Protein AF-A0A9D8IIG0-F1 (afdb_monomer)

Structure (mmCIF, N/CA/C/O backbone):
data_AF-A0A9D8IIG0-F1
#
_entry.id   AF-A0A9D8IIG0-F1
#
loop_
_atom_site.group_PDB
_atom_site.id
_atom_site.type_symbol
_atom_site.label_atom_id
_atom_site.label_alt_id
_atom_site.label_comp_id
_atom_site.label_asym_id
_atom_site.label_entity_id
_atom_site.label_seq_id
_atom_site.pdbx_PDB_ins_code
_atom_site.Cartn_x
_atom_site.Cartn_y
_atom_site.Cartn_z
_atom_site.occupancy
_atom_site.B_iso_or_equiv
_atom_site.auth_seq_id
_atom_site.auth_comp_id
_atom_site.auth_asym_id
_atom_site.auth_atom_id
_atom_site.pdbx_PDB_model_num
ATOM 1 N N . MET A 1 1 ? -0.097 -5.311 26.019 1.00 43.50 1 MET A N 1
ATOM 2 C CA . MET A 1 1 ? -1.099 -5.221 24.934 1.00 43.50 1 MET A CA 1
ATOM 3 C C . MET A 1 1 ? -0.364 -5.324 23.605 1.00 43.50 1 MET A C 1
ATOM 5 O O . MET A 1 1 ? 0.384 -4.412 23.278 1.00 43.50 1 MET A O 1
ATOM 9 N N . LEU A 1 2 ? -0.467 -6.459 22.910 1.00 37.06 2 LEU A N 1
ATOM 10 C CA . LEU A 1 2 ? 0.211 -6.692 21.628 1.00 37.06 2 LEU A CA 1
ATOM 11 C C . LEU A 1 2 ? -0.605 -6.061 20.489 1.00 37.06 2 LEU A C 1
ATOM 13 O O . LEU A 1 2 ? -1.814 -6.270 20.408 1.00 37.06 2 LEU A O 1
ATOM 17 N N . LYS A 1 3 ? 0.049 -5.238 19.661 1.00 46.16 3 LYS A N 1
ATOM 18 C CA . LYS A 1 3 ? -0.564 -4.515 18.537 1.00 46.16 3 LYS A CA 1
ATOM 19 C C . LYS A 1 3 ? -0.773 -5.467 17.354 1.00 46.16 3 LYS A C 1
ATOM 21 O O . LYS A 1 3 ? 0.130 -6.226 17.017 1.00 46.16 3 LYS A O 1
ATOM 26 N N . LYS A 1 4 ? -1.965 -5.410 16.753 1.00 42.19 4 LYS A N 1
ATOM 27 C CA . LYS A 1 4 ? -2.353 -6.145 15.539 1.00 42.19 4 LYS A CA 1
ATOM 28 C C . LYS A 1 4 ? -1.383 -5.807 14.398 1.00 42.19 4 LYS A C 1
ATOM 30 O O . LYS A 1 4 ? -1.201 -4.631 14.098 1.00 42.19 4 LYS A O 1
ATOM 35 N N . ALA A 1 5 ? -0.783 -6.826 13.791 1.00 42.88 5 ALA A N 1
ATOM 36 C CA . ALA A 1 5 ? -0.109 -6.711 12.503 1.00 42.88 5 ALA A CA 1
ATOM 37 C C . ALA A 1 5 ? -1.149 -6.975 11.406 1.00 42.88 5 ALA A C 1
ATOM 39 O O . ALA A 1 5 ? -1.900 -7.946 11.501 1.00 42.88 5 ALA A O 1
ATOM 40 N N . GLU A 1 6 ? -1.228 -6.098 10.411 1.00 53.78 6 GLU A N 1
ATOM 41 C CA . GLU A 1 6 ? -2.047 -6.310 9.217 1.00 53.78 6 GLU A CA 1
ATOM 42 C C . GLU A 1 6 ? -1.126 -6.693 8.053 1.00 53.78 6 GLU A C 1
ATOM 44 O O . GLU A 1 6 ? -0.113 -6.030 7.817 1.00 53.78 6 GLU A O 1
ATOM 49 N N . SER A 1 7 ? -1.463 -7.787 7.368 1.00 45.12 7 SER A N 1
ATOM 50 C CA . SER A 1 7 ? -0.732 -8.311 6.209 1.00 45.12 7 SER A CA 1
ATOM 51 C C . SER A 1 7 ? -1.312 -7.742 4.913 1.00 45.12 7 SER A C 1
ATOM 53 O O . SER A 1 7 ? -2.529 -7.578 4.794 1.00 45.12 7 SER A O 1
ATOM 55 N N . PHE A 1 8 ? -0.458 -7.456 3.926 1.00 49.72 8 PHE A N 1
ATOM 56 C CA . PHE A 1 8 ? -0.874 -6.934 2.618 1.00 49.72 8 PHE A CA 1
ATOM 57 C C . PHE A 1 8 ? -0.332 -7.790 1.467 1.00 49.72 8 PHE A C 1
ATOM 59 O O . PHE A 1 8 ? 0.802 -8.264 1.528 1.00 49.72 8 PHE A O 1
ATOM 66 N N . HIS A 1 9 ? -1.135 -7.930 0.403 1.00 44.50 9 HIS A N 1
ATOM 67 C CA . HIS A 1 9 ? -0.810 -8.714 -0.794 1.00 44.50 9 HIS A CA 1
ATOM 68 C C . HIS A 1 9 ? -0.400 -7.816 -1.971 1.00 44.50 9 HIS A C 1
ATOM 70 O O . HIS A 1 9 ? -1.088 -6.846 -2.310 1.00 44.50 9 HIS A O 1
ATOM 76 N N . LEU A 1 10 ? 0.710 -8.168 -2.617 1.00 44.72 10 LEU A N 1
ATOM 77 C CA . LEU A 1 10 ? 1.241 -7.549 -3.829 1.00 44.72 10 LEU A CA 1
ATOM 78 C C . LEU A 1 10 ? 1.447 -8.645 -4.888 1.00 44.72 10 LEU A C 1
ATOM 80 O O . LEU A 1 10 ? 2.152 -9.603 -4.612 1.00 44.72 10 LEU A O 1
ATOM 84 N N . GLU A 1 11 ? 0.850 -8.520 -6.081 1.00 44.06 11 GLU A N 1
ATOM 85 C CA . GLU A 1 11 ? 0.904 -9.569 -7.124 1.00 44.06 11 GLU A CA 1
ATOM 86 C C . GLU A 1 11 ? 1.516 -9.081 -8.446 1.00 44.06 11 GLU A C 1
ATOM 88 O O . GLU A 1 11 ? 0.812 -8.484 -9.255 1.00 44.06 11 GLU A O 1
ATOM 93 N N . CYS A 1 12 ? 2.780 -9.361 -8.741 1.00 42.41 12 CYS A N 1
ATOM 94 C CA . CYS A 1 12 ? 3.235 -9.413 -10.13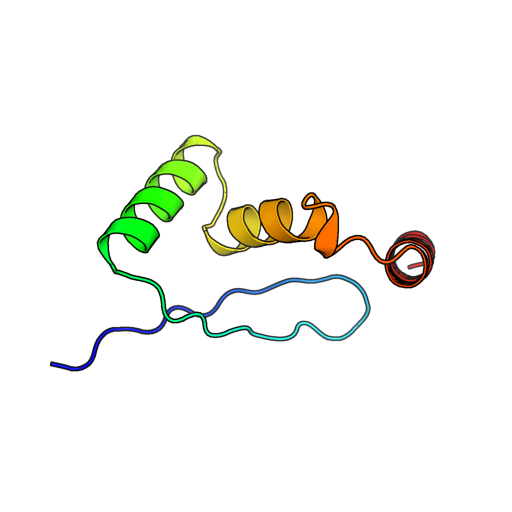6 1.00 42.41 12 CYS A CA 1
ATOM 95 C C . CYS A 1 12 ? 4.316 -10.492 -10.258 1.00 42.41 12 CYS A C 1
ATOM 97 O O . CYS A 1 12 ? 5.278 -10.450 -9.496 1.00 42.41 12 CYS A O 1
ATOM 99 N N . GLY A 1 13 ? 4.100 -11.463 -11.158 1.00 48.09 13 GLY A N 1
ATOM 100 C CA . GLY A 1 13 ? 4.986 -12.609 -11.402 1.00 48.09 13 GLY A CA 1
ATOM 101 C C . GLY A 1 13 ? 4.923 -13.700 -10.325 1.00 48.09 13 GLY A C 1
ATOM 102 O O . GLY A 1 13 ? 5.648 -13.619 -9.349 1.00 48.09 13 GLY A O 1
ATOM 103 N N . ALA A 1 14 ? 4.049 -14.697 -10.520 1.00 47.84 14 ALA A N 1
ATOM 104 C CA . ALA A 1 14 ? 3.932 -16.035 -9.894 1.00 47.84 14 ALA A CA 1
ATOM 105 C C . ALA A 1 14 ? 4.119 -16.272 -8.367 1.00 47.84 14 ALA A C 1
ATOM 107 O O . ALA A 1 14 ? 3.674 -17.315 -7.896 1.00 47.84 14 ALA A O 1
ATOM 108 N N . GLU A 1 15 ? 4.654 -15.354 -7.563 1.00 54.88 15 GLU A N 1
ATOM 109 C CA . GLU A 1 15 ? 4.718 -15.472 -6.104 1.00 54.88 15 GLU A CA 1
ATOM 110 C C . GLU A 1 15 ? 4.196 -14.202 -5.431 1.00 54.88 15 GLU A C 1
ATOM 112 O O . GLU A 1 15 ? 4.841 -13.154 -5.369 1.00 54.88 15 GLU A O 1
ATOM 117 N N . VAL A 1 16 ? 2.988 -14.308 -4.879 1.00 63.31 16 VAL A N 1
ATOM 118 C CA . VAL A 1 16 ? 2.431 -13.290 -3.990 1.00 63.31 16 VAL A CA 1
ATOM 119 C C . VAL A 1 16 ? 3.168 -13.384 -2.662 1.00 63.31 16 VAL A C 1
ATOM 121 O O . VAL A 1 16 ? 2.864 -14.237 -1.830 1.00 63.31 16 VAL A O 1
ATOM 124 N N . THR A 1 17 ? 4.151 -12.512 -2.454 1.00 67.94 17 THR A N 1
ATOM 125 C CA . THR A 1 17 ? 4.838 -12.426 -1.162 1.00 67.94 17 THR A CA 1
ATOM 126 C C . THR A 1 17 ? 4.011 -11.583 -0.198 1.00 67.94 17 THR A C 1
ATOM 128 O O . THR A 1 17 ? 3.774 -10.394 -0.432 1.00 67.94 17 THR A O 1
ATOM 131 N N . GLU A 1 18 ? 3.572 -12.188 0.904 1.00 71.12 18 GLU A N 1
ATOM 132 C CA . GLU A 1 18 ? 2.961 -11.445 2.003 1.00 71.12 18 GLU A CA 1
ATOM 133 C C . GLU A 1 18 ? 4.015 -10.612 2.735 1.00 71.12 18 GLU A C 1
ATOM 135 O O . GLU A 1 18 ? 5.032 -11.125 3.204 1.00 71.12 18 GLU A O 1
ATOM 140 N N . LEU A 1 19 ? 3.746 -9.313 2.878 1.00 75.06 19 LEU A N 1
ATOM 141 C CA . LEU A 1 19 ? 4.596 -8.403 3.640 1.00 75.06 19 LEU A CA 1
ATOM 142 C C . LEU A 1 19 ? 3.878 -7.967 4.917 1.00 75.06 19 LEU A C 1
ATOM 144 O O . LEU A 1 19 ? 2.797 -7.377 4.876 1.00 75.06 19 LEU A O 1
ATOM 148 N N . SER A 1 20 ? 4.515 -8.228 6.059 1.00 79.62 20 SER A N 1
ATOM 149 C CA . SER A 1 20 ? 4.098 -7.704 7.361 1.00 79.62 20 SER A CA 1
ATOM 150 C C . SER A 1 20 ? 4.851 -6.410 7.656 1.00 79.62 20 SER A C 1
ATOM 152 O O . SER A 1 20 ? 6.061 -6.424 7.880 1.00 79.62 20 SER A O 1
ATOM 154 N N . LEU A 1 21 ? 4.139 -5.283 7.666 1.00 82.25 21 LEU A N 1
ATOM 155 C CA . LEU A 1 21 ? 4.728 -3.968 7.921 1.00 82.25 21 LEU A CA 1
ATOM 156 C C . LEU A 1 21 ? 4.361 -3.479 9.321 1.00 82.25 21 LEU A C 1
ATOM 158 O O . LEU A 1 21 ? 3.189 -3.328 9.662 1.00 82.25 21 LEU A O 1
ATOM 162 N N . LEU A 1 22 ? 5.377 -3.170 10.125 1.00 87.81 22 LEU A N 1
ATOM 163 C CA . LEU A 1 22 ? 5.184 -2.473 11.391 1.00 87.81 22 LEU A CA 1
ATOM 164 C C . LEU A 1 22 ? 5.185 -0.971 11.137 1.00 87.81 22 LEU A C 1
ATOM 166 O O . LEU A 1 22 ? 6.226 -0.364 10.894 1.00 87.81 22 LEU A O 1
ATOM 170 N N . VAL A 1 23 ? 4.004 -0.370 11.220 1.00 86.75 23 VAL A N 1
ATOM 171 C CA . VAL A 1 23 ? 3.817 1.073 11.065 1.00 86.75 23 VAL A CA 1
ATOM 172 C C . VAL A 1 23 ? 3.197 1.681 12.324 1.00 86.75 23 VAL A C 1
ATOM 174 O O . VAL A 1 23 ? 2.406 1.031 13.014 1.00 86.75 23 VAL A O 1
ATOM 177 N N . PRO A 1 24 ? 3.525 2.942 12.658 1.00 94.69 24 PRO A N 1
ATOM 178 C CA . PRO A 1 24 ? 2.817 3.680 13.692 1.00 94.69 24 PRO A CA 1
ATOM 179 C C . PRO A 1 24 ? 1.310 3.710 13.418 1.00 94.69 24 PRO A C 1
ATOM 181 O O . PRO A 1 24 ? 0.875 4.024 12.312 1.00 94.69 24 PRO A O 1
ATOM 184 N N . GLN A 1 25 ? 0.506 3.454 14.451 1.00 91.12 25 GLN A N 1
ATOM 185 C CA . GLN A 1 25 ? -0.951 3.335 14.327 1.00 91.12 25 GLN A CA 1
ATOM 186 C C . GLN A 1 25 ? -1.598 4.551 13.644 1.00 91.12 25 GLN A C 1
ATOM 188 O O . GLN A 1 25 ? -2.390 4.392 12.722 1.00 91.12 25 GLN A O 1
ATOM 193 N N . ALA A 1 26 ? -1.207 5.770 14.030 1.00 93.50 26 ALA A N 1
ATOM 194 C CA . ALA A 1 26 ? -1.742 6.990 13.425 1.00 93.50 26 ALA A CA 1
ATOM 195 C C . ALA A 1 26 ? -1.482 7.070 11.906 1.00 93.50 26 ALA A C 1
ATOM 197 O O . ALA A 1 26 ? -2.293 7.621 11.160 1.00 93.50 26 ALA A O 1
ATOM 198 N N . GLN A 1 27 ? -0.364 6.506 11.435 1.00 92.94 27 GLN A N 1
ATOM 199 C CA . GLN A 1 27 ? -0.035 6.446 10.012 1.00 92.94 27 GLN A CA 1
ATOM 200 C C . GLN A 1 27 ? -0.863 5.373 9.299 1.00 92.94 27 GLN A C 1
ATOM 202 O O . GLN A 1 27 ? -1.385 5.653 8.222 1.00 92.94 27 GLN A O 1
ATOM 207 N N . ALA A 1 28 ? -1.051 4.198 9.911 1.00 91.75 28 ALA A N 1
ATOM 208 C CA . ALA A 1 28 ? -1.927 3.150 9.379 1.00 91.75 28 ALA A CA 1
ATOM 209 C C . ALA A 1 28 ? -3.360 3.670 9.176 1.00 91.75 28 ALA A C 1
ATOM 211 O O . ALA A 1 28 ? -3.884 3.629 8.066 1.00 91.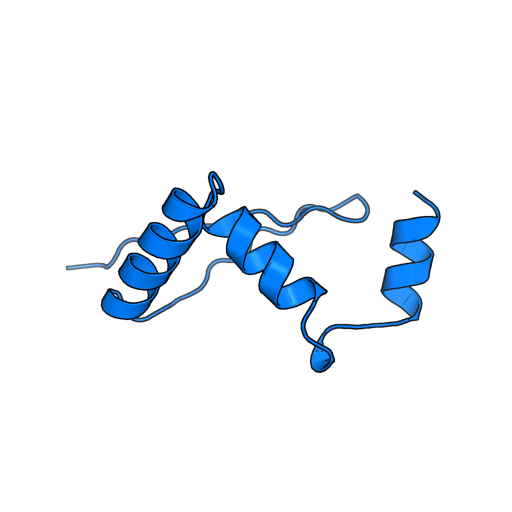75 28 ALA A O 1
ATOM 212 N N . GLU A 1 29 ? -3.939 4.301 10.202 1.00 94.75 29 GLU A N 1
ATOM 213 C CA . GLU A 1 29 ? -5.288 4.877 10.140 1.00 94.75 29 GLU A CA 1
ATOM 214 C C . GLU A 1 29 ? -5.409 5.970 9.066 1.00 94.75 29 GLU A C 1
ATOM 216 O O . GLU A 1 29 ? -6.414 6.082 8.357 1.00 94.75 29 GLU A O 1
ATOM 221 N N . MET A 1 30 ? -4.380 6.810 8.922 1.00 95.81 30 MET A N 1
ATOM 222 C CA . MET A 1 30 ? -4.332 7.819 7.867 1.00 95.81 30 MET A CA 1
ATOM 223 C C . MET A 1 30 ? -4.329 7.179 6.473 1.00 95.81 30 MET A C 1
ATOM 225 O O . MET A 1 30 ? -5.072 7.632 5.594 1.00 95.81 30 MET A O 1
ATOM 229 N N . LEU A 1 31 ? -3.505 6.151 6.265 1.00 93.81 31 LEU A N 1
ATOM 230 C CA . LEU A 1 31 ? -3.390 5.453 4.988 1.00 93.81 31 LEU A CA 1
ATOM 231 C C . LEU A 1 31 ? -4.674 4.692 4.652 1.00 93.81 31 LEU A C 1
ATOM 233 O O . LEU A 1 31 ? -5.148 4.798 3.524 1.00 93.81 31 LEU A O 1
ATOM 237 N N . GLU A 1 32 ? -5.304 4.032 5.624 1.00 95.25 32 GLU A N 1
ATOM 238 C CA . GLU A 1 32 ? -6.615 3.403 5.447 1.00 95.25 32 GLU A CA 1
ATOM 239 C C . GLU A 1 32 ? -7.679 4.410 5.009 1.00 95.25 32 GLU A C 1
ATOM 241 O O . GLU A 1 32 ? -8.397 4.179 4.035 1.00 95.25 32 GLU A O 1
ATOM 246 N N . ARG A 1 33 ? -7.778 5.560 5.691 1.00 97.12 33 ARG A N 1
ATOM 247 C CA . ARG A 1 33 ? -8.726 6.620 5.307 1.00 97.12 33 ARG A CA 1
ATOM 248 C C . ARG A 1 33 ? -8.467 7.118 3.890 1.00 97.12 33 ARG A C 1
ATOM 250 O O . ARG A 1 33 ? -9.406 7.444 3.165 1.00 97.12 33 ARG A O 1
ATOM 257 N N . LYS A 1 34 ? -7.201 7.207 3.480 1.00 96.19 34 L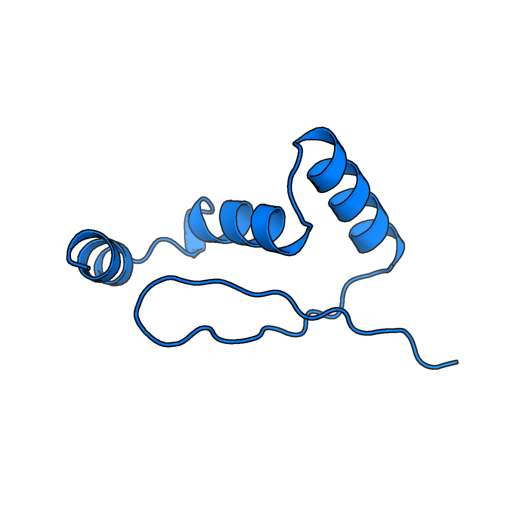YS A N 1
ATOM 258 C CA . LYS A 1 34 ? -6.837 7.577 2.109 1.00 96.19 34 LYS A CA 1
ATOM 259 C C . LYS A 1 34 ? -7.251 6.490 1.117 1.00 96.19 34 LYS A C 1
ATOM 261 O O . LYS A 1 34 ? -7.886 6.825 0.125 1.00 96.19 34 LYS A O 1
ATOM 266 N N . ALA A 1 35 ? -6.971 5.223 1.405 1.00 95.19 35 ALA A N 1
ATOM 267 C CA . ALA A 1 35 ? -7.334 4.098 0.548 1.00 95.19 35 ALA A CA 1
ATOM 268 C C . ALA A 1 35 ? -8.854 4.030 0.326 1.00 95.19 35 ALA A C 1
ATOM 270 O O . ALA A 1 35 ? -9.310 4.031 -0.818 1.00 95.19 35 ALA A O 1
ATOM 271 N N . ARG A 1 36 ? -9.643 4.128 1.407 1.00 96.12 36 ARG A N 1
ATOM 272 C CA . ARG A 1 36 ? -11.115 4.122 1.346 1.00 96.12 36 ARG A CA 1
ATOM 273 C C . ARG A 1 36 ? -11.678 5.264 0.498 1.00 96.12 36 ARG A C 1
ATOM 275 O O . ARG A 1 36 ? -12.587 5.032 -0.290 1.00 96.12 36 ARG A O 1
ATOM 282 N N . ARG A 1 37 ? -11.113 6.478 0.592 1.00 96.81 37 ARG A N 1
ATOM 283 C CA . ARG A 1 37 ? -11.518 7.624 -0.254 1.00 96.81 37 ARG A CA 1
ATOM 284 C C . ARG A 1 37 ? -11.311 7.382 -1.750 1.00 96.81 37 ARG A C 1
ATOM 286 O O . ARG A 1 37 ? -11.976 8.023 -2.554 1.00 96.81 37 ARG A O 1
ATOM 293 N N . HIS A 1 38 ? -10.409 6.477 -2.114 1.00 93.62 38 HIS A N 1
ATOM 294 C 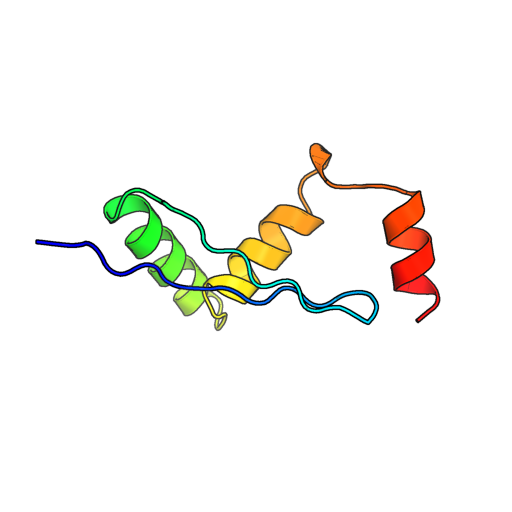CA . HIS A 1 38 ? -10.133 6.099 -3.498 1.00 93.62 38 HIS A CA 1
ATOM 295 C C . HIS A 1 38 ? -10.761 4.753 -3.895 1.00 93.62 38 HIS A C 1
ATOM 297 O O . HIS A 1 38 ? -10.451 4.250 -4.971 1.00 93.62 38 HIS A O 1
ATOM 303 N N . GLY A 1 39 ? -11.620 4.163 -3.052 1.00 95.44 39 GLY A N 1
ATOM 304 C CA . GLY A 1 39 ? -12.232 2.857 -3.319 1.00 95.44 39 GLY A CA 1
ATOM 305 C C . GLY A 1 39 ? -11.230 1.698 -3.328 1.00 95.44 39 GLY A C 1
ATOM 306 O O . GLY A 1 39 ? -11.459 0.697 -3.997 1.00 95.44 39 GLY A O 1
ATOM 307 N N . MET A 1 40 ? -10.106 1.841 -2.622 1.00 92.00 40 MET A N 1
ATOM 308 C CA . MET A 1 40 ? -9.024 0.856 -2.562 1.00 92.00 40 MET A CA 1
ATOM 309 C C . MET A 1 40 ? -8.891 0.269 -1.159 1.00 92.00 40 MET A C 1
ATOM 311 O O . MET A 1 40 ? -9.193 0.920 -0.155 1.00 92.00 40 MET A O 1
ATOM 315 N N . THR A 1 41 ? -8.356 -0.946 -1.082 1.00 91.19 41 THR A N 1
ATOM 316 C CA . THR A 1 41 ? -7.797 -1.488 0.162 1.00 91.19 41 THR A CA 1
ATOM 317 C C . THR A 1 41 ? -6.460 -0.816 0.481 1.00 91.19 41 THR A C 1
ATOM 319 O O . THR A 1 41 ? -5.784 -0.278 -0.402 1.00 91.19 41 THR A O 1
ATOM 322 N N . LEU A 1 42 ? -6.043 -0.857 1.749 1.00 90.31 42 LEU A N 1
ATOM 323 C CA . LEU A 1 42 ? -4.735 -0.339 2.154 1.00 90.31 42 LEU A CA 1
ATOM 324 C C . LEU A 1 42 ? -3.590 -1.043 1.401 1.00 90.31 42 LEU A C 1
ATOM 326 O O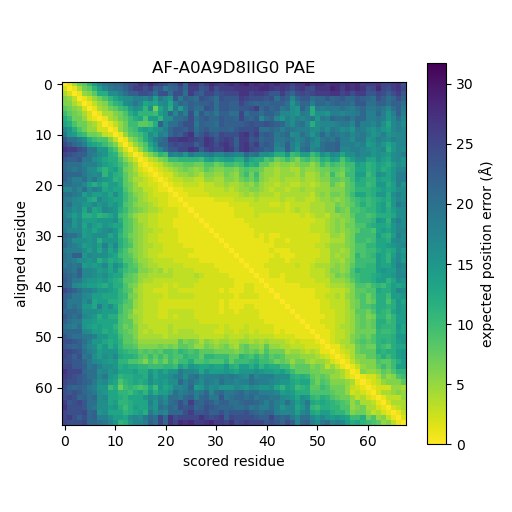 . LEU A 1 42 ? -2.682 -0.369 0.920 1.00 90.31 42 LEU A O 1
ATOM 330 N N . GLY A 1 43 ? -3.680 -2.361 1.192 1.00 88.06 43 GLY A N 1
ATOM 331 C CA . GLY A 1 43 ? -2.691 -3.119 0.418 1.00 88.06 43 GLY A CA 1
ATOM 332 C C . GLY A 1 43 ? -2.576 -2.652 -1.033 1.00 88.06 43 GLY A C 1
ATOM 333 O O . GLY A 1 43 ? -1.473 -2.426 -1.518 1.00 88.06 43 GLY A O 1
ATO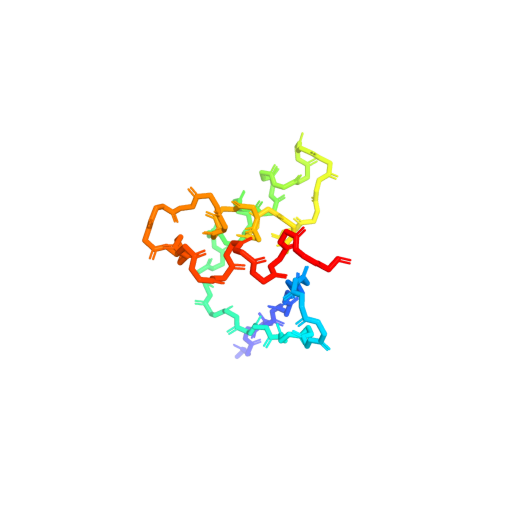M 334 N N . GLN A 1 44 ? -3.702 -2.397 -1.706 1.00 88.12 44 GLN A N 1
ATOM 335 C CA . GLN A 1 44 ? -3.708 -1.845 -3.068 1.00 88.12 44 GLN A CA 1
ATOM 336 C C . GLN A 1 44 ? -3.098 -0.437 -3.133 1.00 88.12 44 GLN A C 1
ATOM 338 O O . GLN A 1 44 ? -2.364 -0.123 -4.072 1.00 88.12 44 GLN A O 1
ATOM 343 N N . LEU A 1 45 ? -3.372 0.411 -2.135 1.00 90.31 45 LEU A N 1
ATOM 344 C CA . LEU A 1 45 ? -2.767 1.740 -2.049 1.00 90.31 45 LEU A CA 1
ATOM 345 C C . LEU 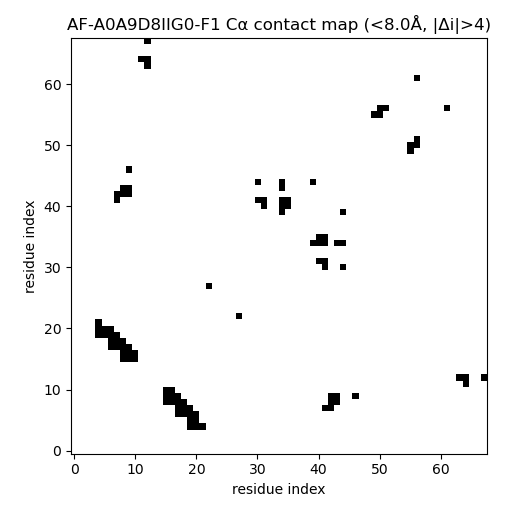A 1 45 ? -1.246 1.643 -1.863 1.00 90.31 45 LEU A C 1
ATOM 347 O O . LEU A 1 45 ? -0.505 2.300 -2.594 1.00 90.31 45 LEU A O 1
ATOM 351 N N . LEU A 1 46 ? -0.788 0.823 -0.913 1.00 88.38 46 LEU A N 1
ATOM 352 C CA . LEU A 1 46 ? 0.635 0.600 -0.644 1.00 88.38 46 LEU A CA 1
ATOM 353 C C . LEU A 1 46 ? 1.341 0.034 -1.869 1.00 88.38 46 LEU A C 1
ATOM 355 O O . LEU A 1 46 ? 2.387 0.541 -2.261 1.00 88.38 46 LEU A O 1
ATOM 359 N N . ARG A 1 47 ? 0.718 -0.943 -2.527 1.00 84.38 47 ARG A N 1
ATOM 360 C CA . ARG A 1 47 ? 1.206 -1.515 -3.773 1.00 84.38 47 ARG A CA 1
ATOM 361 C C . ARG A 1 47 ? 1.458 -0.453 -4.824 1.00 84.38 47 ARG A C 1
ATOM 363 O O . ARG A 1 47 ? 2.562 -0.356 -5.345 1.00 84.38 47 ARG A O 1
ATOM 370 N N . ARG A 1 48 ? 0.446 0.372 -5.092 1.00 86.00 48 ARG A N 1
ATOM 371 C CA . ARG A 1 48 ? 0.549 1.464 -6.060 1.00 86.00 48 ARG A CA 1
ATOM 372 C C . ARG A 1 48 ? 1.639 2.458 -5.672 1.00 86.00 48 ARG A C 1
ATOM 374 O O . ARG A 1 48 ? 2.346 2.947 -6.545 1.00 86.00 48 ARG A O 1
ATOM 381 N N . MET A 1 49 ? 1.772 2.783 -4.388 1.00 86.31 49 MET A N 1
ATOM 382 C CA . MET A 1 49 ? 2.820 3.688 -3.915 1.00 86.31 49 MET A CA 1
ATOM 383 C C . MET A 1 49 ? 4.216 3.103 -4.132 1.00 86.31 49 MET A C 1
ATOM 385 O O . MET A 1 49 ? 5.076 3.811 -4.635 1.00 86.31 49 MET A O 1
ATOM 389 N N . IL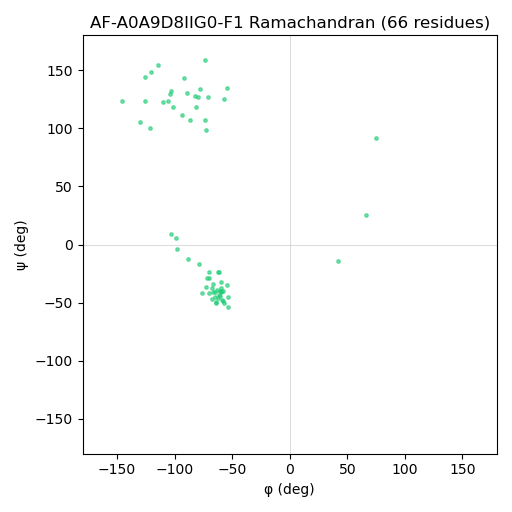E A 1 50 ? 4.428 1.828 -3.802 1.00 84.25 50 ILE A N 1
ATOM 390 C CA . ILE A 1 50 ? 5.719 1.151 -3.969 1.00 84.25 50 ILE A CA 1
ATOM 391 C C . ILE A 1 50 ? 6.081 1.063 -5.454 1.00 84.25 50 ILE A C 1
ATOM 393 O O . ILE A 1 50 ? 7.151 1.523 -5.834 1.00 84.25 50 ILE A O 1
ATOM 397 N N . THR A 1 51 ? 5.179 0.577 -6.313 1.00 79.00 51 THR A N 1
ATOM 398 C CA . THR A 1 51 ? 5.478 0.378 -7.744 1.00 79.00 51 THR A CA 1
ATOM 399 C C . THR A 1 51 ? 5.632 1.683 -8.529 1.00 79.00 51 THR A C 1
ATOM 401 O O . THR A 1 51 ? 6.296 1.720 -9.559 1.00 79.00 51 THR A O 1
ATOM 404 N N . THR A 1 52 ? 5.042 2.788 -8.061 1.00 80.62 52 THR A N 1
ATOM 405 C CA . THR A 1 52 ? 5.217 4.106 -8.701 1.00 80.62 52 THR A CA 1
ATOM 406 C C . THR A 1 52 ? 6.424 4.875 -8.177 1.00 80.62 52 THR A C 1
ATOM 408 O O . THR A 1 52 ? 6.816 5.873 -8.785 1.00 80.62 52 THR A O 1
ATOM 411 N N . HIS A 1 53 ? 7.020 4.434 -7.070 1.00 79.38 53 HIS A N 1
ATOM 412 C CA . HIS A 1 53 ? 8.127 5.136 -6.446 1.00 79.38 53 HIS A CA 1
ATOM 413 C C . HIS A 1 53 ? 9.437 4.819 -7.188 1.00 79.38 53 HIS A C 1
ATOM 415 O O . HIS A 1 53 ? 9.786 3.651 -7.358 1.00 79.38 53 HIS A O 1
ATOM 421 N N . PRO A 1 54 ? 10.198 5.842 -7.620 1.00 73.19 54 PRO A N 1
ATOM 422 C CA . PRO A 1 54 ? 11.307 5.681 -8.565 1.00 73.19 54 PRO A CA 1
ATOM 423 C C . PRO A 1 54 ? 12.440 4.790 -8.047 1.00 73.19 54 PRO A C 1
ATOM 425 O O . PRO A 1 54 ? 13.160 4.207 -8.843 1.00 73.19 54 PRO A O 1
ATOM 428 N N . VAL A 1 55 ? 12.578 4.652 -6.726 1.00 74.31 55 VAL A N 1
ATOM 429 C CA . VAL A 1 55 ? 13.579 3.771 -6.097 1.00 74.31 55 VAL A CA 1
ATOM 430 C C . VAL A 1 55 ? 13.270 2.284 -6.298 1.00 74.31 55 VAL A C 1
ATOM 432 O O . VAL A 1 55 ? 14.194 1.484 -6.331 1.00 74.31 55 VAL A O 1
ATOM 435 N N . PHE A 1 56 ? 11.997 1.906 -6.430 1.00 65.31 56 PHE A N 1
ATOM 436 C CA . PHE A 1 56 ? 11.592 0.507 -6.618 1.00 65.31 56 PHE A CA 1
ATOM 437 C C . PHE A 1 56 ? 11.321 0.168 -8.084 1.00 65.31 56 PHE A C 1
ATOM 439 O O . PHE A 1 56 ? 10.878 -0.938 -8.381 1.00 65.31 56 PHE A O 1
ATOM 446 N N . ARG A 1 57 ? 11.582 1.104 -9.006 1.00 63.50 57 ARG A N 1
ATOM 447 C CA . ARG A 1 57 ? 11.594 0.791 -10.431 1.00 63.50 57 ARG A CA 1
ATOM 448 C C . ARG A 1 57 ? 12.861 0.011 -10.736 1.00 63.50 57 ARG A C 1
ATOM 450 O O . ARG A 1 57 ? 13.948 0.583 -10.753 1.00 63.50 57 ARG A O 1
ATOM 457 N N . SER A 1 58 ? 12.700 -1.282 -10.972 1.00 61.75 58 SER A N 1
ATOM 458 C CA . SER A 1 58 ? 13.719 -2.088 -11.626 1.00 61.75 58 SER A CA 1
ATOM 459 C C . SER A 1 58 ? 13.292 -2.280 -13.082 1.00 61.75 58 SER A C 1
ATOM 461 O O . SER A 1 58 ? 12.234 -2.870 -13.301 1.00 61.75 58 SER A O 1
ATOM 463 N N . PRO A 1 59 ? 14.073 -1.805 -14.070 1.00 61.34 59 PRO A N 1
ATOM 464 C CA . PRO A 1 59 ? 13.782 -2.042 -15.486 1.00 61.34 59 PRO A CA 1
ATOM 465 C C . PRO A 1 59 ? 13.627 -3.537 -15.796 1.00 61.34 59 PRO A C 1
ATOM 467 O O . PRO A 1 59 ? 12.776 -3.917 -16.588 1.00 61.34 59 PRO A O 1
ATOM 470 N N . GLU A 1 60 ? 14.406 -4.374 -15.107 1.00 58.66 60 GLU A N 1
ATOM 471 C CA . GLU A 1 60 ? 14.393 -5.834 -15.234 1.00 58.66 60 GLU A CA 1
ATOM 472 C C . GLU A 1 60 ? 13.072 -6.440 -14.717 1.00 58.66 60 GLU A C 1
ATOM 474 O O . GLU A 1 60 ? 12.524 -7.347 -15.334 1.00 58.66 60 GLU A O 1
ATOM 479 N N . TYR A 1 61 ? 12.505 -5.888 -13.635 1.00 58.59 61 TYR A N 1
ATOM 480 C CA . TYR A 1 61 ? 11.200 -6.313 -13.101 1.00 58.59 61 TYR A CA 1
ATOM 481 C C . TYR A 1 61 ? 10.034 -5.854 -13.987 1.00 58.59 61 TYR A C 1
ATOM 483 O O . TYR A 1 61 ? 9.049 -6.572 -14.160 1.00 58.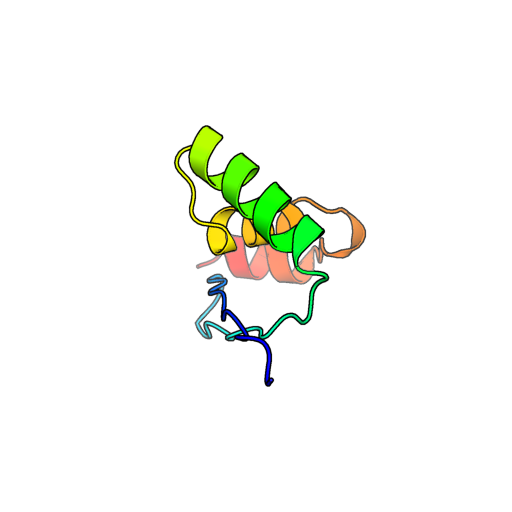59 61 TYR A O 1
ATOM 491 N N . ASP A 1 62 ? 10.140 -4.652 -14.561 1.00 57.75 62 ASP A N 1
ATOM 492 C CA . ASP A 1 62 ? 9.121 -4.102 -15.457 1.00 57.75 62 ASP A CA 1
ATOM 493 C C . ASP A 1 62 ? 9.025 -4.915 -16.769 1.00 57.75 62 ASP A C 1
ATOM 495 O O . ASP A 1 62 ? 7.921 -5.103 -17.286 1.00 57.75 62 ASP A O 1
ATOM 499 N N . GLU A 1 63 ? 10.141 -5.455 -17.279 1.00 56.72 63 GLU A N 1
ATOM 500 C CA . GLU A 1 63 ? 10.167 -6.356 -18.445 1.00 56.72 63 GLU A CA 1
ATOM 501 C C . GLU A 1 63 ? 9.551 -7.737 -18.147 1.00 56.72 63 GLU A C 1
ATOM 503 O O . GLU A 1 63 ? 8.769 -8.244 -18.959 1.00 56.72 63 GLU A O 1
ATOM 508 N N . GLU A 1 64 ? 9.826 -8.324 -16.976 1.00 51.97 64 GLU A N 1
ATOM 509 C CA . GLU A 1 64 ? 9.199 -9.584 -16.540 1.00 51.97 64 GLU A CA 1
ATOM 510 C C . GLU A 1 64 ? 7.684 -9.432 -16.330 1.00 51.97 64 GLU A C 1
ATOM 512 O O . GLU A 1 64 ? 6.909 -10.290 -16.753 1.00 51.97 64 GLU A O 1
ATOM 517 N N . CYS A 1 65 ? 7.238 -8.316 -15.745 1.00 49.47 65 CYS A N 1
ATOM 518 C CA . CYS A 1 65 ? 5.817 -8.022 -15.544 1.00 49.47 65 CYS A CA 1
ATOM 519 C C . CYS A 1 65 ? 5.062 -7.674 -16.838 1.00 49.47 65 CYS A C 1
ATOM 521 O O . CYS A 1 65 ? 3.856 -7.897 -16.903 1.00 49.47 65 CYS A O 1
ATOM 523 N N . ALA A 1 66 ? 5.725 -7.111 -17.854 1.00 49.91 66 ALA A N 1
ATOM 524 C CA . ALA A 1 66 ? 5.101 -6.803 -19.146 1.00 49.91 66 ALA A CA 1
ATOM 525 C C . ALA A 1 66 ? 4.951 -8.033 -20.061 1.00 49.91 66 ALA A C 1
ATOM 527 O O . ALA A 1 66 ? 4.193 -7.985 -21.031 1.00 49.91 66 ALA A O 1
ATOM 528 N N . SER A 1 67 ? 5.682 -9.111 -19.762 1.00 43.78 67 SER A N 1
ATOM 529 C CA . SER A 1 67 ? 5.742 -10.342 -20.561 1.00 43.78 67 SER A CA 1
ATOM 530 C C . SER A 1 67 ? 4.826 -11.468 -20.046 1.00 43.78 67 SER A C 1
ATOM 532 O O . SER A 1 67 ? 4.758 -12.520 -20.686 1.00 43.78 67 SER A O 1
ATOM 534 N N . ALA A 1 68 ? 4.147 -11.261 -18.910 1.00 44.94 68 ALA A N 1
ATOM 535 C CA . ALA A 1 68 ? 3.210 -12.192 -18.265 1.00 44.94 68 ALA A CA 1
ATOM 536 C C . ALA A 1 68 ? 1.748 -11.758 -18.462 1.00 44.94 68 ALA A C 1
ATOM 538 O O . ALA A 1 68 ? 0.891 -12.660 -18.616 1.00 44.94 68 ALA A O 1
#

Radius of gyration: 13.82 Å; Cα contacts (8 Å, |Δi|>4): 50; chains: 1; bounding box: 27×24×46 Å

Secondary structure (DSSP, 8-state):
-PPPP-EEEE-SSS--EEEE----HHHHHHHHHHHHHTT--HHHHHHHHHHHSGGG--HHHHHHHH--

pLDDT: mean 71.98, std 19.83, range [37.06, 97.12]

Foldseek 3Di:
DDDDWDWAWADADDDTDIDTDDDDPVVVVVLQVVQVVVVHGSNVSVNVVQCPDPVNDDVVSVVSRVVD

Mean predicted aligned error: 10.92 Å

Solvent-accessible surface area (backbone atoms only — not comparable to full-atom values): 4293 Å² total; per-residue (Å²): 136,87,79,86,78,63,76,33,69,46,83,72,71,101,59,70,58,77,48,78,61,94,67,61,65,74,56,52,55,52,46,40,54,51,15,53,76,70,79,39,51,49,35,57,44,51,44,52,53,49,66,69,33,76,88,63,58,45,73,71,56,54,52,58,55,75,74,110

Nearest PDB structures (foldseek):
  5jne-assembly2_G  TM=3.832E-01  e=3.296E-01  Saccharomyces cerevisiae S288C
  2l76-assembly1_A  TM=3.899E-01  e=1.177E+00  Homo sapiens
  3tix-assembly1_A  TM=4.223E-01  e=2.011E+00  Saccharomyces cerevisiae S288C
  2npt-assembly2_B  TM=4.290E-01  e=3.213E+00  Homo sapiens
  2c60-assembly1_A  TM=4.152E-01  e=4.200E+00  Homo sapiens

Sequence (68 aa):
MLKKAESFHLECGAEVTELSLLVPQAQAEMLERKARRHGMTLGQLLRRMITTHPVFRSPEYDEECASA